Protein AF-C6XBN6-F1 (afdb_monomer_lite)

Secondary structure (DSSP, 8-state):
--------------------------HHHHHHHHHHHTGGGBSTT--PPPSS-EE-HHHHHHHHTTS-EEEEEEEEEEEETTEEEEEEEEEETTSS-EEEEEEESGGG-EEEEEEEE-TTTTT--

Radius of gyration: 23.65 Å; chains: 1; bounding box: 30×42×92 Å

Organism: Methylovorus glucosotrophus (strain SIP3-4) (NCBI:txid582744)

Foldseek 3Di:
DDDDDDDDDDPDDPPPPPPVCPPLDQLVVLVVQQCVVCVVQFDQPHQDDDPFAWDDPVVVVVCVVPFDWDWSDWDFQTHGNNWGWIWIKIATPVRAFIKIWTFGGDVRPDIIIGDRDGCVSSRHD

Structure (mmCIF, N/CA/C/O backbone):
data_AF-C6XBN6-F1
#
_entry.id   AF-C6XBN6-F1
#
loop_
_atom_site.group_PDB
_atom_site.id
_atom_site.type_symbol
_atom_site.label_atom_id
_atom_site.label_alt_id
_atom_site.label_comp_id
_atom_site.label_asym_id
_atom_site.label_entity_id
_atom_site.label_seq_id
_atom_site.pdbx_PDB_ins_code
_atom_site.Cartn_x
_atom_site.Cartn_y
_atom_site.Cartn_z
_atom_site.occupancy
_atom_site.B_iso_or_equiv
_atom_site.auth_seq_id
_atom_site.auth_comp_id
_atom_site.auth_asym_id
_atom_site.auth_atom_id
_atom_site.pdbx_PDB_model_num
ATOM 1 N N . MET A 1 1 ? -12.143 30.552 75.523 1.00 38.44 1 MET A N 1
ATOM 2 C CA . MET A 1 1 ? -13.325 30.265 74.683 1.00 38.44 1 MET A CA 1
ATOM 3 C C . MET A 1 1 ? -12.847 30.149 73.239 1.00 38.44 1 MET A C 1
ATOM 5 O O . MET A 1 1 ? -12.344 31.127 72.720 1.00 38.44 1 MET A O 1
ATOM 9 N N . ARG A 1 2 ? -12.904 28.915 72.704 1.00 41.41 2 ARG A N 1
ATOM 10 C CA . ARG A 1 2 ? -12.882 28.441 71.295 1.00 41.41 2 ARG A CA 1
ATOM 11 C C . ARG A 1 2 ? -11.898 29.105 70.308 1.00 41.41 2 ARG A C 1
ATOM 13 O O . ARG A 1 2 ? -12.094 30.237 69.902 1.00 41.41 2 ARG A O 1
ATOM 20 N N . LEU A 1 3 ? -10.789 28.438 69.959 1.00 43.66 3 LEU A N 1
ATOM 21 C CA . LEU A 1 3 ? -10.638 27.541 68.788 1.00 43.66 3 LEU A CA 1
ATOM 22 C C . LEU A 1 3 ? -11.243 28.099 67.484 1.00 43.66 3 LEU A C 1
ATOM 24 O O . LEU A 1 3 ? -12.467 28.160 67.378 1.00 43.66 3 LEU A O 1
ATOM 28 N N . LYS A 1 4 ? -10.404 28.303 66.454 1.00 42.88 4 LYS A N 1
ATOM 29 C CA . LYS A 1 4 ? -10.323 27.407 65.276 1.00 42.88 4 LYS A CA 1
ATOM 30 C C . LYS A 1 4 ? -9.278 27.889 64.253 1.00 42.88 4 LYS A C 1
ATOM 32 O O . LYS A 1 4 ? -9.429 28.931 63.631 1.00 42.88 4 LYS A O 1
ATOM 37 N N . SER A 1 5 ? -8.246 27.064 64.089 1.00 56.69 5 SER A N 1
ATOM 38 C CA . SER A 1 5 ? -7.423 26.918 62.883 1.00 56.69 5 SER A CA 1
ATOM 39 C C . SER A 1 5 ? -8.271 26.315 61.765 1.00 56.69 5 SER A C 1
ATOM 41 O O . SER A 1 5 ? -8.964 25.352 62.083 1.00 56.69 5 SER A O 1
ATOM 43 N N . ILE A 1 6 ? -8.195 26.812 60.520 1.00 56.22 6 ILE A N 1
ATOM 44 C CA . ILE A 1 6 ? -8.418 26.014 59.295 1.00 56.22 6 ILE A CA 1
ATOM 45 C C . ILE A 1 6 ? -7.597 26.608 58.137 1.00 56.22 6 ILE A C 1
ATOM 47 O O . ILE A 1 6 ? -7.911 27.668 57.600 1.00 56.22 6 ILE A O 1
ATOM 51 N N . SER A 1 7 ? -6.556 25.876 57.749 1.00 53.31 7 SER A N 1
ATOM 52 C CA . SER A 1 7 ? -5.843 25.976 56.478 1.00 53.31 7 SER A CA 1
ATOM 53 C C . SER A 1 7 ? -6.776 25.607 55.319 1.00 53.31 7 SER A C 1
ATOM 55 O O . SER A 1 7 ? -7.406 24.554 55.368 1.00 53.31 7 SER A O 1
ATOM 57 N N . ALA A 1 8 ? -6.827 26.408 54.255 1.00 48.53 8 ALA A N 1
ATOM 58 C CA . ALA A 1 8 ? -7.521 26.046 53.019 1.00 48.53 8 ALA A CA 1
ATOM 59 C C . ALA A 1 8 ? -6.516 25.988 51.864 1.00 48.53 8 ALA A C 1
ATOM 61 O O . ALA A 1 8 ? -6.324 26.943 51.117 1.00 48.53 8 ALA A O 1
ATOM 62 N N . TRP A 1 9 ? -5.851 24.840 51.755 1.00 46.09 9 TRP A N 1
ATOM 63 C CA . TRP A 1 9 ? -5.243 24.395 50.509 1.00 46.09 9 TRP A CA 1
ATOM 64 C C . TRP A 1 9 ? -6.381 23.961 49.585 1.00 46.09 9 TRP A C 1
ATOM 66 O O . TRP A 1 9 ? -7.011 22.936 49.835 1.00 46.09 9 TRP A O 1
ATOM 76 N N . VAL A 1 10 ? -6.669 24.731 48.538 1.00 57.38 10 VAL A N 1
ATOM 77 C CA . VAL A 1 10 ? -7.530 24.256 47.451 1.00 57.38 10 VAL A CA 1
ATOM 78 C C . VAL A 1 10 ? -6.616 23.726 46.357 1.00 57.38 10 VAL A C 1
ATOM 80 O O . VAL A 1 10 ? -5.996 24.484 45.615 1.00 57.38 10 VAL A O 1
ATOM 83 N N . LEU A 1 11 ? -6.507 22.396 46.315 1.00 51.25 11 LEU A N 1
ATOM 84 C CA . LEU A 1 11 ? -5.974 21.654 45.183 1.00 51.25 11 LEU A CA 1
ATOM 85 C C . LEU A 1 11 ? -6.872 21.923 43.970 1.00 51.25 11 LEU A C 1
ATOM 87 O O . LEU A 1 11 ? -8.001 21.435 43.916 1.00 51.25 11 LEU A O 1
ATOM 91 N N . SER A 1 12 ? -6.377 22.676 42.990 1.00 50.28 12 SER A N 1
ATOM 92 C CA . SER A 1 12 ? -7.016 22.715 41.676 1.00 50.28 12 SER A CA 1
ATOM 93 C C . SER A 1 12 ? -6.719 21.415 40.944 1.00 50.28 12 SER A C 1
ATOM 95 O O . SER A 1 12 ? -5.569 21.066 40.678 1.00 50.28 12 SER A O 1
ATOM 97 N N . ALA A 1 13 ? -7.807 20.697 40.684 1.00 51.69 13 ALA A N 1
ATOM 98 C CA . ALA A 1 13 ? -7.875 19.403 40.046 1.00 51.69 13 ALA A CA 1
ATOM 99 C C . ALA A 1 13 ? -7.099 19.363 38.725 1.00 51.69 13 ALA A C 1
ATOM 101 O O . ALA A 1 13 ? -7.324 20.155 37.810 1.00 51.69 13 ALA A O 1
ATOM 102 N N . SER A 1 14 ? -6.211 18.381 38.627 1.00 46.72 14 SER A N 1
ATOM 103 C CA . SER A 1 14 ? -5.577 17.960 37.389 1.00 46.72 14 SER A CA 1
ATOM 104 C C . SER A 1 14 ? -6.649 17.402 36.451 1.00 46.72 14 SER A C 1
ATOM 106 O O . SER A 1 14 ? -7.085 16.262 36.607 1.00 46.72 14 SER A O 1
ATOM 108 N N . LEU A 1 15 ? -7.070 18.188 35.456 1.00 49.31 15 LEU A N 1
ATOM 109 C CA . LEU A 1 15 ? -7.724 17.642 34.269 1.00 49.31 15 LEU A CA 1
ATOM 110 C C . LEU A 1 15 ? -6.636 16.940 33.444 1.00 49.31 15 LEU A C 1
ATOM 112 O O . LEU A 1 15 ? -6.059 17.499 32.514 1.00 49.31 15 LEU A O 1
ATOM 116 N N . ALA A 1 16 ? -6.306 15.714 33.841 1.00 46.66 16 ALA A N 1
ATOM 117 C CA . ALA A 1 16 ? -5.567 14.791 33.001 1.00 46.66 16 ALA A CA 1
ATOM 118 C C . ALA A 1 16 ? -6.487 14.412 31.835 1.00 46.66 16 ALA A C 1
ATOM 120 O O . ALA A 1 16 ? -7.235 13.434 31.902 1.00 46.66 16 ALA A O 1
ATOM 121 N N . MET A 1 17 ? -6.456 15.223 30.773 1.00 49.53 17 MET A N 1
ATOM 122 C CA . MET A 1 17 ? -6.810 14.761 29.439 1.00 49.53 17 MET A CA 1
ATOM 123 C C . MET A 1 17 ? -5.979 13.504 29.196 1.00 49.53 17 MET A C 1
ATOM 125 O O . MET A 1 17 ? -4.773 13.576 28.967 1.00 49.53 17 MET A O 1
ATOM 129 N N . HIS A 1 18 ? -6.626 12.346 29.309 1.00 38.44 18 HIS A N 1
ATOM 130 C CA . HIS A 1 18 ? -6.125 11.101 28.760 1.00 38.44 18 HIS A CA 1
ATOM 131 C C . HIS A 1 18 ? -6.081 11.287 27.244 1.00 38.44 18 HIS A C 1
ATOM 133 O O . HIS A 1 18 ? -6.999 10.908 26.523 1.00 38.44 18 HIS A O 1
ATOM 139 N N . ALA A 1 19 ? -5.006 11.904 26.759 1.00 44.97 19 ALA A N 1
ATOM 140 C CA . ALA A 1 19 ? -4.500 11.599 25.443 1.00 44.97 19 ALA A CA 1
ATOM 141 C C . ALA A 1 19 ? -4.166 10.106 25.495 1.00 44.97 19 ALA A C 1
ATOM 143 O O . ALA A 1 19 ? -3.107 9.711 25.984 1.00 44.97 19 ALA A O 1
ATOM 144 N N . MET A 1 20 ? -5.120 9.265 25.083 1.00 40.66 20 MET A N 1
ATOM 145 C CA . MET A 1 20 ? -4.799 7.924 24.625 1.00 40.66 20 MET A CA 1
ATOM 146 C C . MET A 1 20 ? -3.780 8.128 23.514 1.00 40.66 20 MET A C 1
ATOM 148 O O . MET A 1 20 ? -4.116 8.499 22.393 1.00 40.66 20 MET A O 1
ATOM 152 N N . SER A 1 21 ? -2.513 7.989 23.885 1.00 39.03 21 SER A N 1
ATOM 153 C CA . SER A 1 21 ? -1.399 7.932 22.967 1.00 39.03 21 SER A CA 1
ATOM 154 C C . SER A 1 21 ? -1.614 6.663 22.155 1.00 39.03 21 SER A C 1
ATOM 156 O O . SER A 1 21 ? -1.194 5.578 22.550 1.00 39.03 21 SER A O 1
ATOM 158 N N . ALA A 1 22 ? -2.368 6.778 21.060 1.00 45.06 22 ALA A N 1
ATOM 159 C CA . ALA A 1 22 ? -2.279 5.834 19.967 1.00 45.06 22 ALA A CA 1
ATOM 160 C C . ALA A 1 22 ? -0.808 5.873 19.572 1.00 45.06 22 ALA A C 1
ATOM 162 O O . ALA A 1 22 ? -0.372 6.871 18.996 1.00 45.06 22 ALA A O 1
ATOM 163 N N . ALA A 1 23 ? -0.046 4.864 20.007 1.00 49.28 23 ALA A N 1
ATOM 164 C CA . ALA A 1 23 ? 1.389 4.788 19.798 1.00 49.28 23 ALA A CA 1
ATOM 165 C C . ALA A 1 23 ? 1.673 5.226 18.362 1.00 49.28 23 ALA A C 1
ATOM 167 O O . ALA A 1 23 ? 1.113 4.660 17.417 1.00 49.28 23 ALA A O 1
ATOM 168 N N . ALA A 1 24 ? 2.425 6.318 18.217 1.00 58.03 24 ALA A N 1
ATOM 169 C CA . ALA A 1 24 ? 2.791 6.826 16.913 1.00 58.03 24 ALA A CA 1
ATOM 170 C C . ALA A 1 24 ? 3.611 5.721 16.253 1.00 58.03 24 ALA A C 1
ATOM 172 O O . ALA A 1 24 ? 4.751 5.468 16.638 1.00 58.03 24 ALA A O 1
ATOM 173 N N . VAL A 1 25 ? 2.973 4.985 15.347 1.00 68.75 25 VAL A N 1
ATOM 174 C CA . VAL A 1 25 ? 3.628 3.941 14.577 1.00 68.75 25 VAL A CA 1
ATOM 175 C C . VAL A 1 25 ? 4.736 4.640 13.795 1.00 68.75 25 VAL A C 1
ATOM 177 O O . VAL A 1 25 ? 4.452 5.553 13.020 1.00 68.75 25 VAL A O 1
ATOM 180 N N . ASP A 1 26 ? 5.988 4.263 14.049 1.00 83.38 26 ASP A N 1
ATOM 181 C CA . ASP A 1 26 ? 7.137 4.861 13.375 1.00 83.38 26 ASP A CA 1
ATOM 182 C C . ASP A 1 26 ? 7.076 4.524 11.882 1.00 83.38 26 ASP A C 1
ATOM 184 O O . ASP A 1 26 ? 7.348 3.397 11.464 1.00 83.38 26 ASP A O 1
ATOM 188 N N . ALA A 1 27 ? 6.693 5.516 11.077 1.00 84.06 27 ALA A N 1
ATOM 189 C CA . ALA A 1 27 ? 6.515 5.385 9.639 1.00 84.06 27 ALA A CA 1
ATOM 190 C C . ALA A 1 27 ? 7.766 4.828 8.942 1.00 84.06 27 ALA A C 1
ATOM 192 O O . ALA A 1 27 ? 7.640 4.024 8.018 1.00 84.06 27 ALA A O 1
ATOM 193 N N . ALA A 1 28 ? 8.964 5.205 9.405 1.00 85.88 28 ALA A N 1
ATOM 194 C CA . ALA A 1 28 ? 10.220 4.734 8.829 1.00 85.88 28 ALA A CA 1
ATOM 195 C C . ALA A 1 28 ? 10.465 3.252 9.145 1.00 85.88 28 ALA A C 1
ATOM 197 O O . ALA A 1 28 ? 10.904 2.494 8.273 1.00 85.88 28 ALA A O 1
ATOM 198 N N . ALA A 1 29 ? 10.133 2.816 10.363 1.00 88.56 29 ALA A N 1
ATOM 199 C CA . ALA A 1 29 ? 10.211 1.410 10.747 1.00 88.56 29 ALA A CA 1
ATOM 200 C C . ALA A 1 29 ? 9.232 0.553 9.930 1.00 88.56 29 ALA A C 1
ATOM 202 O O . ALA A 1 29 ? 9.624 -0.491 9.409 1.00 88.56 29 ALA A O 1
ATOM 203 N N . VAL A 1 30 ? 7.991 1.021 9.743 1.00 88.94 30 VAL A N 1
ATOM 204 C CA . VAL A 1 30 ? 6.992 0.326 8.911 1.00 88.94 30 VAL A CA 1
ATOM 205 C C . VAL A 1 30 ? 7.441 0.227 7.464 1.00 88.94 30 VAL A C 1
ATOM 207 O O . VAL A 1 30 ? 7.401 -0.854 6.882 1.00 88.94 30 VAL A O 1
ATOM 210 N N . GLN A 1 31 ? 7.894 1.338 6.884 1.00 90.38 31 GLN A N 1
ATOM 211 C CA . GLN A 1 31 ? 8.383 1.359 5.512 1.00 90.38 31 GLN A CA 1
ATOM 212 C C . GLN A 1 31 ? 9.552 0.385 5.329 1.00 90.38 31 GLN A C 1
ATOM 214 O O . GLN A 1 31 ? 9.584 -0.370 4.358 1.00 90.38 31 GLN A O 1
ATOM 219 N N . THR A 1 32 ? 10.501 0.375 6.268 1.00 91.81 32 THR A N 1
ATOM 220 C CA . THR A 1 32 ? 11.661 -0.524 6.231 1.00 91.81 32 THR A CA 1
ATOM 221 C C . THR A 1 32 ? 11.229 -1.987 6.306 1.00 91.81 32 THR A C 1
ATOM 223 O O . T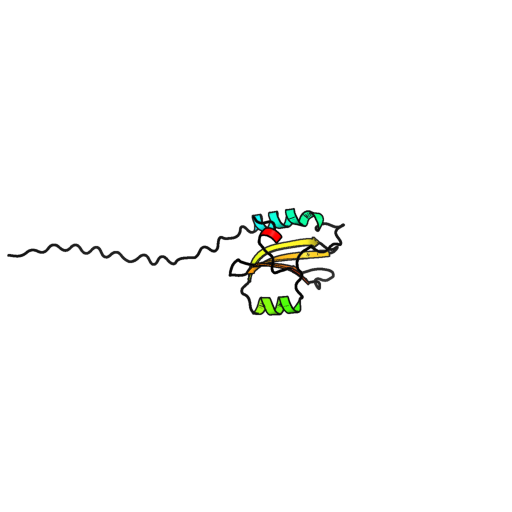HR A 1 32 ? 11.647 -2.786 5.469 1.00 91.81 32 THR A O 1
ATOM 226 N N . ALA A 1 33 ? 10.351 -2.329 7.251 1.00 92.56 33 ALA A N 1
ATOM 227 C CA . ALA A 1 33 ? 9.835 -3.684 7.426 1.00 92.56 33 ALA A CA 1
ATOM 228 C C . ALA A 1 33 ? 9.070 -4.179 6.186 1.00 92.56 33 ALA A C 1
ATOM 230 O O . ALA A 1 33 ? 9.325 -5.281 5.690 1.00 92.56 33 ALA A O 1
ATOM 231 N N . PHE A 1 34 ? 8.198 -3.335 5.631 1.00 93.62 34 PHE A N 1
ATOM 232 C CA . PHE A 1 34 ? 7.439 -3.636 4.422 1.00 93.62 34 PHE A CA 1
ATOM 233 C C . PHE A 1 34 ? 8.362 -3.836 3.212 1.00 93.62 34 PHE A C 1
ATOM 235 O O . PHE A 1 34 ? 8.252 -4.831 2.491 1.00 93.62 34 PHE A O 1
ATOM 242 N N . ASN A 1 35 ? 9.322 -2.926 3.016 1.00 92.50 35 ASN A N 1
ATOM 243 C CA . ASN A 1 35 ? 10.279 -3.003 1.916 1.00 92.50 35 ASN A CA 1
ATOM 244 C C . ASN A 1 35 ? 11.171 -4.236 2.004 1.00 92.50 35 ASN A C 1
ATOM 246 O O . ASN A 1 35 ? 11.430 -4.862 0.980 1.00 92.50 35 ASN A O 1
ATOM 250 N N . GLN A 1 36 ? 11.606 -4.606 3.207 1.00 93.69 36 GLN A N 1
ATOM 251 C CA . GLN A 1 36 ? 12.390 -5.814 3.425 1.00 93.69 36 GLN A CA 1
ATOM 252 C C . GLN A 1 36 ? 11.569 -7.075 3.131 1.00 93.69 36 GLN A C 1
ATOM 254 O O . GLN A 1 36 ? 12.056 -7.982 2.459 1.00 93.69 36 GLN A O 1
ATOM 259 N N . ARG A 1 37 ? 10.313 -7.133 3.590 1.00 93.94 37 ARG A N 1
ATOM 260 C CA . ARG A 1 37 ? 9.438 -8.299 3.394 1.00 93.94 37 ARG A CA 1
ATOM 261 C C . ARG A 1 37 ? 9.096 -8.543 1.927 1.00 93.94 37 ARG A C 1
ATOM 263 O O . ARG A 1 37 ? 9.052 -9.693 1.497 1.00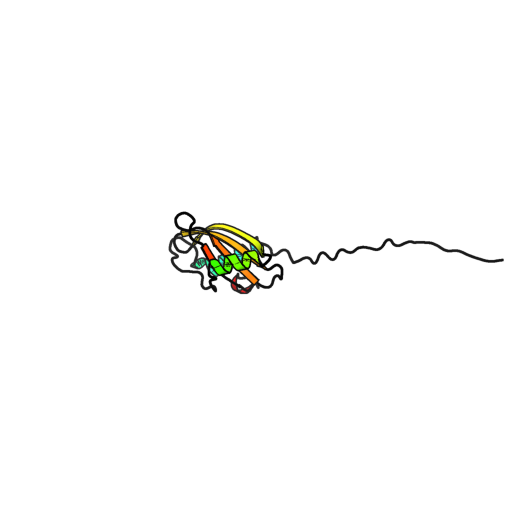 93.94 37 ARG A O 1
ATOM 270 N N . TYR A 1 38 ? 8.875 -7.476 1.163 1.00 93.69 38 TYR A N 1
ATOM 271 C CA . TYR A 1 38 ? 8.439 -7.554 -0.233 1.00 93.69 38 TYR A CA 1
ATOM 272 C C . TYR A 1 38 ? 9.520 -7.180 -1.247 1.00 93.69 38 TYR A C 1
ATOM 274 O O . TYR A 1 38 ? 9.212 -6.960 -2.415 1.00 93.69 38 TYR A O 1
ATOM 282 N N . GLN A 1 39 ? 10.791 -7.154 -0.836 1.00 92.88 39 GLN A N 1
ATOM 283 C CA . GLN A 1 39 ? 11.908 -6.713 -1.674 1.00 92.88 39 GLN A CA 1
ATOM 284 C C . GLN A 1 39 ? 11.954 -7.403 -3.045 1.00 92.88 39 GLN A C 1
ATOM 286 O O . GLN A 1 39 ? 12.254 -6.758 -4.044 1.00 92.88 39 GLN A O 1
ATOM 291 N N . THR A 1 40 ? 11.619 -8.694 -3.113 1.00 93.06 40 THR A N 1
ATOM 292 C CA . THR A 1 40 ? 11.628 -9.492 -4.353 1.00 93.06 40 THR A CA 1
ATOM 293 C C . THR A 1 40 ? 10.533 -9.102 -5.354 1.00 93.06 40 THR A C 1
ATOM 295 O O . THR A 1 40 ? 10.612 -9.462 -6.528 1.00 93.06 40 THR A O 1
ATOM 298 N N . PHE A 1 41 ? 9.514 -8.364 -4.911 1.00 92.75 41 PHE A N 1
ATOM 299 C CA . PHE A 1 41 ? 8.429 -7.845 -5.746 1.00 92.75 41 PHE A CA 1
ATOM 300 C C . PHE A 1 41 ? 8.720 -6.430 -6.264 1.00 92.75 41 PHE A C 1
ATOM 302 O O . PHE A 1 41 ? 7.952 -5.890 -7.058 1.00 92.75 41 PHE A O 1
ATOM 309 N N . PHE A 1 42 ? 9.825 -5.819 -5.835 1.00 91.12 42 PHE A N 1
ATOM 310 C CA . PHE A 1 42 ? 10.229 -4.486 -6.265 1.00 91.12 42 PHE A CA 1
ATOM 311 C C . PHE A 1 42 ? 11.417 -4.562 -7.220 1.00 91.12 42 PHE A C 1
ATOM 313 O O . PHE A 1 42 ? 12.355 -5.326 -7.007 1.00 91.12 42 PHE A O 1
ATOM 320 N N . GLY A 1 43 ? 11.392 -3.734 -8.264 1.00 85.94 43 GLY A N 1
ATOM 321 C CA . GLY A 1 43 ? 12.459 -3.661 -9.267 1.00 85.94 43 GLY A CA 1
ATOM 322 C C . GLY A 1 43 ? 11.997 -3.950 -10.694 1.00 85.94 43 GLY A C 1
ATOM 323 O O . GLY A 1 43 ? 10.910 -4.481 -10.913 1.00 85.94 43 GLY A O 1
ATOM 324 N N . ALA A 1 44 ? 12.844 -3.563 -11.654 1.00 80.69 44 ALA A N 1
ATOM 325 C CA . ALA A 1 44 ? 12.558 -3.557 -13.094 1.00 80.69 44 ALA A CA 1
ATOM 326 C C . ALA A 1 44 ? 12.059 -4.905 -13.636 1.00 80.69 44 ALA A C 1
ATOM 328 O O . ALA A 1 44 ? 11.185 -4.945 -14.496 1.00 80.69 44 ALA A O 1
ATOM 329 N N . ASP A 1 45 ? 12.590 -5.997 -13.091 1.00 82.44 45 ASP A N 1
ATOM 330 C CA . ASP A 1 45 ? 12.309 -7.355 -13.557 1.00 82.44 45 ASP A CA 1
ATOM 331 C C . ASP A 1 45 ? 11.061 -7.974 -12.905 1.00 82.44 45 ASP A C 1
ATOM 333 O O . ASP A 1 45 ? 10.662 -9.089 -13.250 1.00 82.44 45 ASP A O 1
ATOM 337 N N . SER A 1 46 ? 10.436 -7.278 -11.947 1.00 84.12 46 SER A N 1
ATOM 338 C CA . SER A 1 46 ? 9.278 -7.803 -11.230 1.00 84.12 46 SER A CA 1
ATOM 339 C C . SER A 1 46 ? 7.970 -7.528 -11.971 1.00 84.12 46 SER A C 1
ATOM 341 O O . SER A 1 46 ? 7.528 -6.385 -12.105 1.00 84.12 46 SER A O 1
ATOM 343 N N . ASN A 1 47 ? 7.320 -8.613 -12.394 1.00 86.00 47 ASN A N 1
ATOM 344 C CA . ASN A 1 47 ? 6.011 -8.616 -13.058 1.00 86.00 47 ASN A CA 1
ATOM 345 C C . ASN A 1 47 ? 4.926 -9.288 -12.193 1.00 86.00 47 ASN A C 1
ATOM 347 O O . ASN A 1 47 ? 3.867 -9.660 -12.693 1.00 86.00 47 ASN A O 1
ATOM 351 N N . SER A 1 48 ? 5.221 -9.517 -10.911 1.00 90.44 48 SER A N 1
ATOM 352 C CA . SER A 1 48 ? 4.351 -10.246 -9.989 1.00 90.44 48 SER A CA 1
ATOM 353 C C . SER A 1 48 ? 3.627 -9.288 -9.058 1.00 90.44 48 SER A C 1
ATOM 355 O O . SER A 1 48 ? 4.216 -8.332 -8.554 1.00 90.44 48 SER A O 1
ATOM 357 N N . LEU A 1 49 ? 2.361 -9.590 -8.774 1.00 92.88 49 LEU A N 1
ATOM 358 C CA . LEU A 1 49 ? 1.625 -8.892 -7.729 1.00 92.88 49 LEU A CA 1
ATOM 359 C C . LEU A 1 49 ? 2.094 -9.336 -6.341 1.00 92.88 49 LEU A C 1
ATOM 361 O O . LEU A 1 49 ? 2.529 -10.476 -6.152 1.00 92.88 49 LEU A O 1
ATOM 365 N N . LEU A 1 50 ? 1.970 -8.435 -5.367 1.00 93.69 50 LEU A N 1
ATOM 366 C CA . LEU A 1 50 ? 2.170 -8.747 -3.961 1.00 93.69 50 LEU A CA 1
ATOM 367 C C . LEU A 1 50 ? 1.222 -9.886 -3.557 1.00 93.69 50 LEU A C 1
ATOM 369 O O . LEU A 1 50 ? 0.042 -9.853 -3.917 1.00 93.69 50 LEU A O 1
ATOM 373 N N . PRO A 1 51 ? 1.699 -10.871 -2.779 1.00 94.12 51 PRO A N 1
ATOM 374 C CA . PRO A 1 51 ? 0.892 -11.986 -2.299 1.00 94.12 51 PRO A CA 1
ATOM 375 C C . PRO A 1 51 ? 0.045 -11.536 -1.099 1.00 94.12 51 PRO A C 1
ATOM 377 O O . PRO A 1 51 ? 0.187 -12.040 0.011 1.00 94.12 51 PRO A O 1
ATOM 380 N N . LEU A 1 52 ? -0.789 -10.524 -1.321 1.00 95.31 52 LEU A N 1
ATOM 381 C CA . LEU A 1 52 ? -1.637 -9.870 -0.335 1.00 95.31 52 LEU A CA 1
ATOM 382 C C . LEU A 1 52 ? -3.101 -9.920 -0.796 1.00 95.31 52 LEU A C 1
ATOM 384 O O . LEU A 1 52 ? -3.357 -9.934 -2.003 1.00 95.31 52 LEU A O 1
ATOM 388 N N . PRO A 1 53 ? -4.074 -9.925 0.133 1.00 94.88 53 PRO A N 1
ATOM 389 C CA . PRO A 1 53 ? -5.486 -9.872 -0.225 1.00 94.88 53 PRO A CA 1
ATOM 390 C C . PRO A 1 53 ? -5.781 -8.566 -0.966 1.00 94.88 53 PRO A C 1
ATOM 392 O O . PRO A 1 53 ? -5.569 -7.484 -0.425 1.00 94.88 53 PRO A O 1
ATOM 395 N N . ALA A 1 54 ? -6.242 -8.669 -2.211 1.00 95.56 54 ALA A N 1
ATOM 396 C CA . ALA A 1 54 ? -6.607 -7.515 -3.023 1.00 95.56 54 ALA A CA 1
ATOM 397 C C . ALA A 1 54 ? -8.046 -7.068 -2.728 1.00 95.56 54 ALA A C 1
ATOM 399 O O . ALA A 1 54 ? -8.938 -7.897 -2.538 1.00 95.56 54 ALA A O 1
ATOM 400 N N . ILE A 1 55 ? -8.272 -5.756 -2.737 1.00 95.25 55 ILE A N 1
ATOM 401 C CA . ILE A 1 55 ? -9.593 -5.134 -2.616 1.00 95.25 55 ILE A CA 1
ATOM 402 C C . ILE A 1 55 ? -9.990 -4.583 -3.984 1.00 95.25 55 ILE A C 1
ATOM 404 O O . ILE A 1 55 ? -9.180 -3.955 -4.668 1.00 95.25 55 ILE A O 1
ATOM 408 N N . ASP A 1 56 ? -11.250 -4.773 -4.373 1.00 93.44 56 ASP A N 1
ATOM 409 C CA . ASP A 1 56 ? -11.788 -4.109 -5.556 1.00 93.44 56 ASP A CA 1
ATOM 410 C C . ASP A 1 56 ? -11.805 -2.580 -5.383 1.00 93.44 56 ASP A C 1
ATOM 412 O O . ASP A 1 56 ? -12.122 -2.039 -4.321 1.00 93.44 56 ASP A O 1
ATOM 416 N N . LYS A 1 57 ? -11.521 -1.852 -6.464 1.00 90.00 57 LYS A N 1
ATOM 417 C CA . LYS A 1 57 ? -11.459 -0.386 -6.462 1.00 90.00 57 LYS A CA 1
ATOM 418 C C . LYS A 1 57 ? -12.762 0.273 -5.990 1.00 90.00 57 LYS A C 1
ATOM 420 O O . LYS A 1 57 ? -12.720 1.314 -5.331 1.00 90.00 57 LYS A O 1
ATOM 425 N N . GLN A 1 58 ? -13.926 -0.281 -6.328 1.00 91.62 58 GLN A N 1
ATOM 426 C CA . GLN A 1 58 ? -15.210 0.271 -5.891 1.00 91.62 58 GLN A CA 1
ATOM 427 C C . GLN A 1 58 ? -15.453 0.035 -4.401 1.00 91.62 58 GLN A C 1
ATOM 429 O O . GLN A 1 58 ? -16.031 0.899 -3.737 1.00 91.62 58 GLN A O 1
ATOM 434 N N . ASP A 1 59 ? -15.026 -1.113 -3.882 1.00 93.25 59 ASP A N 1
ATOM 435 C CA . ASP A 1 59 ? -15.134 -1.431 -2.460 1.00 93.25 59 ASP A CA 1
ATOM 436 C C . ASP A 1 59 ? -14.169 -0.573 -1.639 1.00 93.25 59 ASP A C 1
ATOM 438 O O . ASP A 1 59 ? -14.565 -0.019 -0.613 1.00 93.25 59 ASP A O 1
ATOM 442 N N . TRP A 1 60 ? -12.952 -0.346 -2.144 1.00 93.31 60 TRP A N 1
ATOM 443 C CA . TRP A 1 60 ? -11.997 0.589 -1.551 1.00 93.31 60 TRP A CA 1
ATOM 444 C C . TRP A 1 60 ? -12.571 2.003 -1.430 1.00 93.31 60 TRP A C 1
ATOM 446 O O . TRP A 1 60 ? -12.541 2.591 -0.349 1.00 93.31 60 TRP A O 1
ATOM 456 N N . LYS A 1 61 ? -13.164 2.540 -2.507 1.00 91.94 61 LYS A N 1
ATOM 457 C CA . LYS A 1 61 ? -13.823 3.859 -2.482 1.00 91.94 61 LYS A CA 1
ATOM 458 C C . LYS A 1 61 ? -14.927 3.925 -1.429 1.00 91.94 61 LYS A C 1
ATOM 460 O O . LYS A 1 61 ? -14.901 4.807 -0.576 1.00 91.94 61 LYS A O 1
ATOM 465 N N . ARG A 1 62 ? -15.840 2.948 -1.437 1.00 92.75 62 ARG A N 1
ATOM 466 C CA . ARG A 1 62 ? -16.938 2.861 -0.461 1.00 92.75 62 ARG A CA 1
ATOM 467 C C . ARG A 1 62 ? -16.432 2.739 0.976 1.00 92.75 62 ARG A C 1
ATOM 469 O O . ARG A 1 62 ? -17.088 3.219 1.896 1.00 92.75 62 ARG A O 1
ATOM 476 N N . MET A 1 63 ? -15.295 2.084 1.187 1.00 90.44 63 MET A N 1
ATOM 477 C CA . MET A 1 63 ? -14.699 1.942 2.509 1.00 90.44 63 MET A CA 1
ATOM 478 C C . MET A 1 63 ? -14.047 3.241 2.986 1.00 90.44 63 MET A C 1
ATOM 480 O O . MET A 1 63 ? -14.283 3.627 4.126 1.00 90.44 63 MET A O 1
ATOM 484 N N . ARG A 1 64 ? -13.298 3.946 2.126 1.00 90.12 64 ARG A N 1
ATOM 485 C CA . ARG A 1 64 ? -12.690 5.249 2.460 1.00 90.12 64 ARG A CA 1
ATOM 486 C C . ARG A 1 64 ? -13.714 6.333 2.797 1.00 90.12 64 ARG A C 1
ATOM 488 O O . ARG A 1 64 ? -13.402 7.249 3.543 1.00 90.12 64 ARG A O 1
ATOM 495 N N . GLU A 1 65 ? -14.929 6.231 2.268 1.00 91.00 65 GLU A N 1
ATOM 496 C CA . GLU A 1 65 ? -16.034 7.135 2.615 1.00 91.00 65 GLU A CA 1
ATOM 497 C C . GLU A 1 65 ? -16.627 6.855 4.004 1.00 91.00 65 GLU A C 1
ATOM 499 O O . GLU A 1 65 ? -17.237 7.735 4.606 1.00 91.00 65 GLU A O 1
ATOM 504 N N . LYS A 1 66 ? -16.485 5.622 4.504 1.00 88.00 66 LYS A N 1
ATOM 505 C CA . LYS A 1 66 ? -17.134 5.152 5.738 1.00 88.00 66 LYS A CA 1
ATOM 506 C C . LYS A 1 66 ? -16.183 5.022 6.918 1.00 88.00 66 LYS A C 1
ATOM 508 O O . LYS A 1 66 ? -16.631 5.100 8.058 1.00 88.00 66 LYS A O 1
ATOM 513 N N . LYS A 1 67 ? -14.907 4.753 6.652 1.00 87.38 67 LYS A N 1
ATOM 514 C CA . LYS A 1 67 ? -13.880 4.527 7.664 1.00 87.38 67 LYS A CA 1
ATOM 515 C C . LYS A 1 67 ? -12.953 5.723 7.764 1.00 87.38 67 LYS A C 1
ATOM 517 O O . LYS A 1 67 ? -12.508 6.252 6.747 1.00 87.38 67 LYS A O 1
ATOM 522 N N . ALA A 1 68 ? -12.607 6.085 8.992 1.00 88.12 68 ALA A N 1
ATOM 523 C CA . ALA A 1 68 ? -11.512 6.999 9.243 1.00 88.12 68 ALA A CA 1
ATOM 524 C C . ALA A 1 68 ? -10.192 6.235 9.088 1.00 88.12 68 ALA A C 1
ATOM 526 O O . ALA A 1 68 ? -9.939 5.242 9.767 1.00 88.12 68 ALA A O 1
ATOM 527 N N . LEU A 1 69 ? -9.372 6.672 8.137 1.00 91.81 69 LEU A N 1
ATOM 528 C CA . LEU A 1 69 ? -8.098 6.044 7.820 1.00 91.81 69 LEU A CA 1
ATOM 529 C C . LEU A 1 69 ? -6.973 7.040 8.067 1.00 91.81 69 LEU A C 1
ATOM 531 O O . LEU A 1 69 ? -6.941 8.123 7.482 1.00 91.81 69 LEU A O 1
ATOM 535 N N . ARG A 1 70 ? -6.013 6.645 8.897 1.00 91.12 70 ARG A N 1
ATOM 536 C CA . ARG A 1 70 ? -4.795 7.411 9.135 1.00 91.12 70 ARG A CA 1
ATOM 537 C C . ARG A 1 70 ? -3.717 6.964 8.162 1.00 91.12 70 ARG A C 1
ATOM 539 O O . ARG A 1 70 ? -3.356 5.791 8.131 1.00 91.12 70 ARG A O 1
ATOM 546 N N . GLN A 1 71 ? -3.160 7.896 7.399 1.00 92.19 71 GLN A N 1
ATOM 547 C CA . GLN A 1 71 ? -1.978 7.618 6.588 1.00 92.19 71 GLN A CA 1
ATOM 548 C C . GLN A 1 71 ? -0.772 7.355 7.503 1.00 92.19 71 GLN A C 1
ATOM 550 O O . GLN A 1 71 ? -0.435 8.189 8.341 1.00 92.19 71 GLN A O 1
ATOM 555 N N . VAL A 1 72 ? -0.137 6.194 7.340 1.00 90.31 72 VAL A N 1
ATOM 556 C CA . VAL A 1 72 ? 1.046 5.768 8.102 1.00 90.31 72 VAL A CA 1
ATOM 557 C C . VAL A 1 72 ? 2.320 6.151 7.363 1.00 90.31 72 VAL A C 1
ATOM 559 O O . VAL A 1 72 ? 3.201 6.769 7.948 1.00 90.31 72 VAL A O 1
ATOM 562 N N . TYR A 1 73 ? 2.419 5.820 6.074 1.00 90.31 73 TYR A N 1
ATOM 563 C CA . TYR A 1 73 ? 3.537 6.251 5.235 1.00 90.31 73 TYR A CA 1
ATOM 564 C C . TYR A 1 73 ? 3.122 6.384 3.770 1.00 90.31 73 TYR A C 1
ATOM 566 O O . TYR A 1 73 ? 2.096 5.849 3.343 1.00 90.31 73 TYR A O 1
ATOM 574 N N . GLN A 1 74 ? 3.946 7.102 3.008 1.00 93.62 74 GLN A N 1
ATOM 575 C CA . GLN A 1 74 ? 3.832 7.208 1.561 1.00 93.62 74 GLN A CA 1
ATOM 576 C C . GLN A 1 74 ? 5.217 7.108 0.913 1.00 93.62 74 GLN A C 1
ATOM 578 O O . GLN A 1 74 ? 6.148 7.795 1.325 1.00 93.62 74 GLN A O 1
ATOM 583 N N . GLU A 1 75 ? 5.342 6.264 -0.107 1.00 92.06 75 GLU A N 1
ATOM 584 C CA . GLU A 1 75 ? 6.565 6.049 -0.878 1.00 92.06 75 GLU A CA 1
ATOM 585 C C . GLU A 1 75 ? 6.279 6.277 -2.374 1.00 92.06 75 GLU A C 1
ATOM 587 O O . GLU A 1 75 ? 5.730 5.397 -3.046 1.00 92.06 75 GLU A O 1
ATOM 592 N N . PRO A 1 76 ? 6.594 7.470 -2.911 1.00 92.44 76 PRO A N 1
ATOM 593 C CA . PRO A 1 76 ? 6.440 7.762 -4.329 1.00 92.44 76 PRO A CA 1
ATOM 594 C C . PRO A 1 76 ? 7.567 7.143 -5.161 1.00 92.44 76 PRO A C 1
ATOM 596 O O . PRO A 1 76 ? 8.690 6.971 -4.692 1.00 92.44 76 PRO A O 1
ATOM 599 N N . GLY A 1 77 ? 7.287 6.867 -6.436 1.00 89.88 77 GLY A N 1
ATOM 600 C CA . GLY A 1 77 ? 8.313 6.429 -7.385 1.00 89.88 77 GLY A CA 1
ATOM 601 C C . GLY A 1 77 ? 8.732 4.964 -7.234 1.00 89.88 77 GLY A C 1
ATOM 602 O O . GLY A 1 77 ? 9.774 4.571 -7.758 1.00 89.88 77 GLY A O 1
ATOM 603 N N . LYS A 1 78 ? 7.938 4.141 -6.540 1.00 90.44 78 LYS A N 1
ATOM 604 C CA . LYS A 1 78 ? 8.234 2.722 -6.357 1.00 90.44 78 LYS A CA 1
ATOM 605 C C . LYS A 1 78 ? 8.040 1.972 -7.668 1.00 90.44 78 LYS A C 1
ATOM 607 O O . LYS A 1 78 ? 6.942 1.979 -8.223 1.00 90.44 78 LYS A O 1
ATOM 612 N N . TYR A 1 79 ? 9.083 1.299 -8.145 1.00 91.62 79 TYR A N 1
ATOM 613 C CA . TYR A 1 79 ? 8.953 0.396 -9.283 1.00 91.62 79 TYR A CA 1
ATOM 614 C C . TYR A 1 79 ? 8.421 -0.967 -8.820 1.00 91.62 79 TYR A C 1
ATOM 616 O O . TYR A 1 79 ? 9.072 -1.664 -8.038 1.00 91.62 79 TYR A O 1
ATOM 624 N N . TYR A 1 80 ? 7.237 -1.328 -9.305 1.00 91.56 80 TYR A N 1
ATOM 625 C CA . TYR A 1 80 ? 6.468 -2.508 -8.918 1.00 91.56 80 TYR A CA 1
ATOM 626 C C . TYR A 1 80 ? 5.592 -2.950 -10.093 1.00 91.56 80 TYR A C 1
ATOM 628 O O . TYR A 1 80 ? 5.011 -2.100 -10.764 1.00 91.56 80 TYR A O 1
ATOM 636 N N . ASN A 1 81 ? 5.467 -4.258 -10.338 1.00 91.38 81 ASN A N 1
ATOM 637 C CA . ASN A 1 81 ? 4.591 -4.809 -11.379 1.00 91.38 81 ASN A CA 1
ATOM 638 C C . ASN A 1 81 ? 4.775 -4.114 -12.750 1.00 91.38 81 ASN A C 1
ATOM 640 O O . ASN A 1 81 ? 3.831 -3.579 -13.338 1.00 91.38 81 ASN A O 1
ATOM 644 N N . SER A 1 82 ? 6.035 -4.049 -13.196 1.00 88.94 82 SER A N 1
ATOM 645 C CA . SER A 1 82 ? 6.481 -3.414 -14.450 1.00 88.94 82 SER A CA 1
ATOM 646 C C . SER A 1 82 ? 6.160 -1.917 -14.611 1.00 88.94 82 SER A C 1
ATOM 648 O O . SER A 1 82 ? 6.258 -1.377 -15.718 1.00 88.94 82 SER A O 1
ATOM 650 N N . LYS A 1 83 ? 5.728 -1.224 -13.550 1.00 91.38 83 LYS A N 1
ATOM 651 C CA . LYS A 1 83 ? 5.288 0.177 -13.602 1.00 91.38 83 LYS A CA 1
ATOM 652 C C . LYS A 1 83 ? 5.760 0.952 -12.370 1.00 91.38 83 LYS A C 1
ATOM 654 O O . LYS A 1 83 ? 6.282 0.392 -11.411 1.00 91.38 83 LYS A O 1
ATOM 659 N N . VAL A 1 84 ? 5.587 2.272 -12.405 1.00 91.19 84 VAL A N 1
ATOM 660 C CA . VAL A 1 84 ? 5.902 3.157 -11.278 1.00 91.19 84 VAL A CA 1
ATOM 661 C C . VAL A 1 84 ? 4.618 3.510 -10.535 1.00 91.19 84 VAL A C 1
ATOM 663 O O . VAL A 1 84 ? 3.621 3.894 -11.152 1.00 91.19 84 VAL A O 1
ATOM 666 N N . TYR A 1 85 ? 4.662 3.388 -9.213 1.00 93.00 85 TYR A N 1
ATOM 667 C CA . TYR A 1 85 ? 3.547 3.631 -8.309 1.00 93.00 85 TYR A CA 1
ATOM 668 C C . TYR A 1 85 ? 3.943 4.569 -7.164 1.00 93.00 85 TYR A C 1
ATOM 670 O O . TYR A 1 85 ? 5.112 4.701 -6.796 1.00 93.00 85 TYR A O 1
ATOM 678 N N . VAL A 1 86 ? 2.935 5.200 -6.575 1.00 94.06 86 VAL A N 1
ATOM 679 C CA . VAL A 1 86 ? 2.974 5.814 -5.254 1.00 94.06 86 VAL A CA 1
ATOM 680 C C . VAL A 1 86 ? 2.278 4.859 -4.300 1.00 94.06 86 VAL A C 1
ATOM 682 O O . VAL A 1 86 ? 1.077 4.616 -4.422 1.00 94.06 86 VAL A O 1
ATOM 685 N N . PHE A 1 87 ? 3.038 4.301 -3.365 1.00 94.75 87 PHE A N 1
ATOM 686 C CA . PHE A 1 87 ? 2.513 3.418 -2.330 1.00 94.75 87 PHE A CA 1
ATOM 687 C C . PHE A 1 87 ? 2.090 4.268 -1.142 1.00 94.75 87 PHE A C 1
ATOM 689 O O . PHE A 1 87 ? 2.899 5.028 -0.623 1.00 94.75 87 PHE A O 1
ATOM 696 N N . THR A 1 88 ? 0.848 4.138 -0.695 1.00 95.31 88 THR A N 1
ATOM 697 C CA . THR A 1 88 ? 0.340 4.807 0.504 1.00 95.31 88 THR A CA 1
ATOM 698 C C . THR A 1 88 ? -0.237 3.755 1.435 1.00 95.31 88 THR A C 1
ATOM 700 O O . THR A 1 88 ? -1.175 3.049 1.067 1.00 95.31 88 THR A O 1
ATOM 703 N N . LEU A 1 89 ? 0.331 3.626 2.633 1.00 94.62 89 LEU A N 1
ATOM 704 C CA . LEU A 1 89 ? -0.199 2.733 3.656 1.00 94.62 89 LEU A CA 1
ATOM 705 C C . LEU A 1 89 ? -1.105 3.520 4.596 1.00 94.62 89 LEU A C 1
ATOM 707 O O . LEU A 1 89 ? -0.699 4.530 5.173 1.00 94.62 89 LEU A O 1
ATOM 711 N N . TYR A 1 90 ? -2.311 3.011 4.788 1.00 94.31 90 TYR A N 1
ATOM 712 C CA . TYR A 1 90 ? -3.283 3.497 5.749 1.00 94.31 90 TYR A CA 1
ATOM 713 C C . TYR A 1 90 ? -3.444 2.503 6.896 1.00 94.31 90 TYR A C 1
ATOM 715 O O . TYR A 1 90 ? -3.306 1.296 6.706 1.00 94.31 90 TYR A O 1
ATOM 723 N N . GLN A 1 91 ? -3.788 3.010 8.072 1.00 92.44 91 GLN A N 1
ATOM 724 C CA . GLN A 1 91 ? -4.226 2.234 9.224 1.00 92.44 91 GLN A CA 1
ATOM 725 C C . GLN A 1 91 ? -5.622 2.704 9.627 1.00 92.44 91 GLN A C 1
ATOM 727 O O . GLN A 1 91 ? -5.899 3.905 9.610 1.00 92.44 91 GLN A O 1
ATOM 732 N N . ASP A 1 92 ? -6.490 1.760 9.974 1.00 91.31 92 ASP A N 1
ATOM 733 C CA . ASP A 1 92 ? -7.779 2.061 10.604 1.00 91.31 92 ASP A CA 1
ATOM 734 C C . ASP A 1 92 ? -7.560 2.828 11.922 1.00 91.31 92 ASP A C 1
ATOM 736 O O . ASP A 1 92 ? -6.557 2.597 12.605 1.00 91.31 92 ASP A O 1
ATOM 740 N N . GLU A 1 93 ? -8.467 3.728 12.306 1.00 84.94 93 GLU A N 1
ATOM 741 C CA . GLU A 1 93 ? -8.342 4.473 13.574 1.00 84.94 93 GLU A CA 1
ATOM 742 C C . GLU A 1 93 ? -8.347 3.549 14.796 1.00 84.94 93 GLU A C 1
ATOM 744 O O . GLU A 1 93 ? -7.622 3.796 15.761 1.00 84.94 93 GLU A O 1
ATOM 749 N N . ASP A 1 94 ? -9.069 2.430 14.706 1.00 78.56 94 ASP A N 1
ATOM 750 C CA . ASP A 1 94 ? -9.080 1.372 15.721 1.00 78.56 94 ASP A CA 1
ATOM 751 C C . ASP A 1 94 ? -7.736 0.615 15.814 1.00 78.56 94 ASP A C 1
ATOM 753 O O . ASP A 1 94 ? -7.554 -0.259 16.661 1.00 78.56 94 ASP A O 1
ATOM 757 N N . GLY A 1 95 ? -6.781 0.906 14.922 1.00 71.31 95 GLY A N 1
ATOM 758 C CA . GLY A 1 95 ? -5.425 0.355 14.920 1.00 71.31 95 GLY A CA 1
ATOM 759 C C . GLY A 1 95 ? -5.310 -1.103 14.465 1.00 71.31 95 GLY A C 1
ATOM 760 O O . GLY A 1 95 ? -4.192 -1.597 14.323 1.00 71.31 95 GLY A O 1
ATOM 761 N N . GLY A 1 96 ? -6.432 -1.785 14.216 1.00 79.94 96 GLY A N 1
ATOM 762 C CA . GLY A 1 96 ? -6.479 -3.234 13.993 1.00 79.94 96 GLY A CA 1
ATOM 763 C C . GLY A 1 96 ? -6.221 -3.714 12.561 1.00 79.94 96 GLY A C 1
ATOM 764 O O . GLY A 1 96 ? -5.985 -4.904 12.367 1.00 79.94 96 GLY A O 1
ATOM 765 N N . ALA A 1 97 ? -6.266 -2.830 11.560 1.00 91.44 97 ALA A N 1
ATOM 766 C CA . ALA A 1 97 ? -6.089 -3.207 10.158 1.00 91.44 97 ALA A CA 1
ATOM 767 C C . ALA A 1 97 ? -5.312 -2.152 9.369 1.00 91.44 97 ALA A C 1
ATOM 769 O O . ALA A 1 97 ? -5.490 -0.949 9.576 1.00 91.44 97 ALA A O 1
ATOM 770 N N . TYR A 1 98 ? -4.506 -2.623 8.419 1.00 93.50 98 TYR A N 1
ATOM 771 C CA . TYR A 1 98 ? -3.799 -1.792 7.453 1.00 93.50 98 TYR A CA 1
ATOM 772 C C . TYR A 1 98 ? -4.345 -1.990 6.040 1.00 93.50 98 TYR A C 1
ATOM 774 O O . TYR A 1 98 ? -4.880 -3.047 5.701 1.00 93.50 98 TYR A O 1
ATOM 782 N N . TYR A 1 99 ? -4.182 -0.967 5.210 1.00 95.25 99 TYR A N 1
ATOM 783 C CA . TYR A 1 99 ? -4.587 -0.979 3.811 1.00 95.25 99 TYR A CA 1
ATOM 784 C C . TYR A 1 99 ? -3.503 -0.321 2.971 1.00 95.25 99 TYR A C 1
ATOM 786 O O . TYR A 1 99 ? -3.089 0.799 3.266 1.00 95.25 99 TYR A O 1
ATOM 794 N N . LEU A 1 100 ? -3.043 -1.009 1.933 1.00 95.75 100 LEU A N 1
ATOM 795 C CA . LEU A 1 100 ? -2.043 -0.490 1.009 1.00 95.75 100 LEU A CA 1
ATOM 796 C C . LEU A 1 100 ? -2.730 -0.042 -0.276 1.00 95.75 100 LEU A C 1
ATOM 798 O O . LEU A 1 100 ? -3.341 -0.858 -0.958 1.00 95.75 100 LEU A O 1
ATOM 802 N N . ASP A 1 101 ? -2.588 1.232 -0.613 1.00 95.19 101 ASP A N 1
ATOM 803 C CA . ASP A 1 101 ? -3.058 1.824 -1.862 1.00 95.19 101 ASP A CA 1
ATOM 804 C C . ASP A 1 101 ? -1.850 2.150 -2.750 1.00 95.19 101 ASP A C 1
ATOM 806 O O . ASP A 1 101 ? -1.025 2.999 -2.406 1.00 95.19 101 ASP A O 1
ATOM 810 N N . ALA A 1 102 ? -1.714 1.453 -3.874 1.00 94.69 102 ALA A N 1
ATOM 811 C CA . ALA A 1 102 ? -0.687 1.70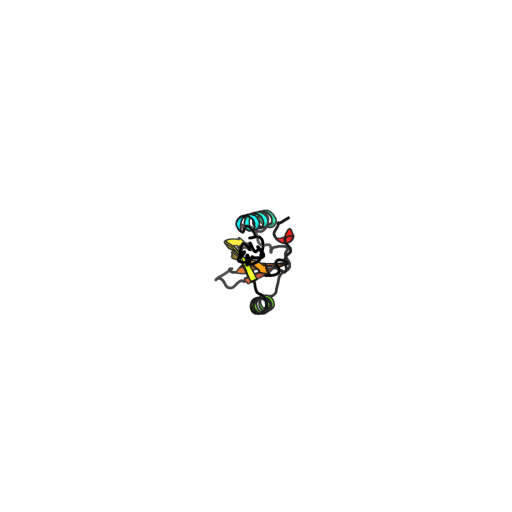2 -4.874 1.00 94.69 102 ALA A CA 1
ATOM 812 C C . ALA A 1 102 ? -1.324 2.364 -6.101 1.00 94.69 102 ALA A C 1
ATOM 814 O O . ALA A 1 102 ? -1.928 1.699 -6.945 1.00 94.69 102 ALA A O 1
ATOM 815 N N . THR A 1 103 ? -1.149 3.680 -6.216 1.00 93.81 103 THR A N 1
ATOM 816 C CA . THR A 1 103 ? -1.672 4.490 -7.329 1.00 93.81 103 THR A CA 1
ATOM 817 C C . THR A 1 103 ? -0.569 4.793 -8.333 1.00 93.81 103 THR A C 1
ATOM 819 O O . THR A 1 103 ? 0.548 5.133 -7.953 1.00 93.81 103 THR A O 1
ATOM 822 N N . GLY A 1 104 ? -0.831 4.644 -9.627 1.00 90.44 104 GLY A N 1
ATOM 823 C CA . GLY A 1 104 ? 0.181 4.891 -10.649 1.00 90.44 104 GLY A CA 1
ATOM 824 C C . GLY A 1 104 ? -0.100 4.163 -11.949 1.00 90.44 104 GLY A C 1
ATOM 825 O O . GLY A 1 104 ? -1.203 4.212 -12.483 1.00 90.44 104 GLY A O 1
ATOM 826 N N . GLY A 1 105 ? 0.923 3.517 -12.495 1.00 77.62 105 GLY A N 1
ATOM 827 C CA . GLY A 1 105 ? 0.796 2.772 -13.737 1.00 77.62 105 GLY A CA 1
ATOM 828 C C . GLY A 1 105 ? 0.933 3.607 -15.011 1.00 77.62 105 GLY A C 1
ATOM 829 O O . GLY A 1 105 ? 1.420 4.739 -14.992 1.00 77.62 105 GLY A O 1
ATOM 830 N N . PHE A 1 106 ? 0.525 3.039 -16.150 1.00 67.38 106 PHE A N 1
ATOM 831 C CA . PHE A 1 106 ? 0.605 3.723 -17.447 1.00 67.38 106 PHE A CA 1
ATOM 832 C C . PHE A 1 106 ? -0.373 4.915 -17.429 1.00 67.38 106 PHE A C 1
ATOM 834 O O . PHE A 1 106 ? -1.578 4.720 -17.305 1.00 67.38 106 PHE A O 1
ATOM 841 N N . TRP A 1 107 ? 0.154 6.145 -17.485 1.00 68.38 107 TRP A N 1
ATOM 842 C CA . TRP A 1 107 ? -0.592 7.415 -17.349 1.00 68.38 107 TRP A CA 1
ATOM 843 C C . TRP A 1 107 ? -1.277 7.675 -15.993 1.00 68.38 107 TRP A C 1
ATOM 845 O O . TRP A 1 107 ? -2.131 8.554 -15.908 1.00 68.38 107 TRP A O 1
ATOM 855 N N . GLY A 1 108 ? -0.911 6.962 -14.920 1.00 73.19 108 GLY A N 1
ATOM 856 C CA . GLY A 1 108 ? -1.489 7.203 -13.587 1.00 73.19 108 GLY A CA 1
ATOM 857 C C . GLY A 1 108 ? -2.918 6.674 -13.400 1.00 73.19 108 GLY A C 1
ATOM 858 O O . GLY A 1 108 ? -3.629 7.130 -12.507 1.00 73.19 108 GLY A O 1
ATOM 859 N N . MET A 1 109 ? -3.362 5.750 -14.257 1.00 83.75 109 MET A N 1
ATOM 860 C CA . MET A 1 109 ? -4.725 5.204 -14.235 1.00 83.75 109 MET A CA 1
ATOM 861 C C . MET A 1 109 ? -4.892 3.940 -13.381 1.00 83.75 109 MET A C 1
ATOM 863 O O . MET A 1 109 ? -6.025 3.572 -13.053 1.00 83.75 109 MET A O 1
ATOM 867 N N . ASP A 1 110 ? -3.793 3.278 -13.025 1.00 90.38 110 ASP A N 1
ATOM 868 C CA . ASP A 1 110 ? -3.821 2.039 -12.261 1.00 90.38 110 ASP A CA 1
ATOM 869 C C . ASP A 1 110 ? -3.904 2.337 -10.765 1.00 90.38 110 ASP A C 1
ATOM 871 O O . ASP A 1 110 ? -3.226 3.213 -10.228 1.00 90.38 110 ASP A O 1
ATOM 875 N N . GLU A 1 111 ? -4.727 1.559 -10.078 1.00 92.81 111 GLU A N 1
ATOM 876 C CA . GLU A 1 111 ? -4.880 1.598 -8.630 1.00 92.81 111 GLU A CA 1
ATOM 877 C C . GLU A 1 111 ? -4.972 0.147 -8.169 1.00 92.81 111 GLU A C 1
ATOM 879 O O . GLU A 1 111 ? -5.874 -0.584 -8.584 1.00 92.81 111 GLU A O 1
ATOM 884 N N . LEU A 1 112 ? -3.991 -0.282 -7.380 1.00 94.31 112 LEU A N 1
ATOM 885 C CA . LEU A 1 112 ? -3.932 -1.613 -6.790 1.00 94.31 112 LEU A CA 1
ATOM 886 C C . LEU A 1 112 ? -4.066 -1.458 -5.284 1.00 94.31 112 LEU A C 1
ATOM 888 O O . LEU A 1 112 ? -3.234 -0.809 -4.653 1.00 94.31 112 LEU A O 1
ATOM 892 N N . VAL A 1 113 ? -5.103 -2.061 -4.719 1.00 95.62 113 VAL A N 1
ATOM 893 C CA . VAL A 1 113 ? -5.436 -1.900 -3.306 1.00 95.62 113 VAL A CA 1
ATOM 894 C C . VAL A 1 113 ? -5.356 -3.249 -2.616 1.00 95.62 113 VAL A C 1
ATOM 896 O O . VAL A 1 113 ? -5.894 -4.232 -3.124 1.00 95.62 113 VAL A O 1
ATOM 899 N N . TYR A 1 114 ? -4.720 -3.287 -1.448 1.00 96.31 114 TYR A N 1
ATOM 900 C CA . TYR A 1 114 ? -4.596 -4.488 -0.631 1.00 96.31 114 TYR A CA 1
ATOM 901 C C . TYR A 1 114 ? -5.117 -4.260 0.782 1.00 96.31 114 TYR A C 1
ATOM 903 O O . TYR A 1 114 ? -4.864 -3.219 1.392 1.00 96.31 114 TYR A O 1
ATOM 911 N N . GLY A 1 115 ? -5.813 -5.261 1.312 1.00 94.62 115 GLY A N 1
ATOM 912 C CA . GLY A 1 115 ? -6.268 -5.322 2.691 1.00 94.62 115 GLY A CA 1
ATOM 913 C C . GLY A 1 115 ? -7.574 -6.099 2.883 1.00 94.62 115 GLY A C 1
ATOM 914 O O . GLY A 1 115 ? -8.111 -6.659 1.928 1.00 94.62 115 GLY A O 1
ATOM 915 N N . PRO A 1 116 ? -8.103 -6.121 4.117 1.00 94.38 116 PRO A N 1
ATOM 916 C CA . PRO A 1 116 ? -7.435 -5.668 5.341 1.00 94.38 116 PRO A CA 1
ATOM 917 C C . PRO A 1 116 ? -6.172 -6.497 5.629 1.00 94.38 116 PRO A C 1
ATOM 919 O O . PRO A 1 116 ? -6.161 -7.708 5.427 1.00 94.38 116 PRO A O 1
ATOM 922 N N . LEU A 1 117 ? -5.105 -5.832 6.069 1.00 94.62 117 LEU A N 1
ATOM 923 C CA . LEU A 1 117 ? -3.807 -6.433 6.384 1.00 94.62 117 LEU A CA 1
ATOM 924 C C . LEU A 1 117 ? -3.556 -6.402 7.892 1.00 94.62 117 LEU A C 1
ATOM 926 O O . LEU A 1 117 ? -3.896 -5.426 8.565 1.00 94.62 117 LEU A O 1
ATOM 930 N N . SER A 1 118 ? -2.912 -7.441 8.410 1.00 92.94 118 SER A N 1
ATOM 931 C CA . SER A 1 118 ? -2.388 -7.471 9.774 1.00 92.94 118 SER A CA 1
ATOM 932 C C . SER A 1 118 ? -1.014 -6.792 9.868 1.00 92.94 118 SER A C 1
ATOM 934 O O . SER A 1 118 ? -0.351 -6.542 8.859 1.00 92.94 118 SER A O 1
ATOM 936 N N . ALA A 1 119 ? -0.546 -6.531 11.092 1.00 90.06 119 ALA A N 1
ATOM 937 C CA . ALA A 1 119 ? 0.819 -6.057 11.340 1.00 90.06 119 ALA A CA 1
ATOM 938 C C . ALA A 1 119 ? 1.882 -7.017 10.758 1.00 90.06 119 ALA A C 1
ATOM 940 O O . ALA A 1 119 ? 2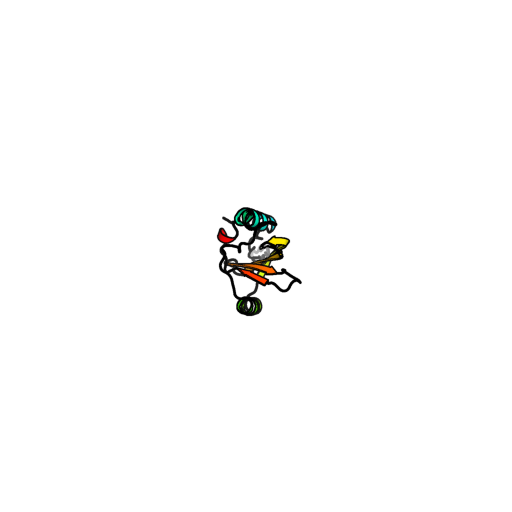.862 -6.579 10.158 1.00 90.06 119 ALA A O 1
ATOM 941 N N . GLN A 1 120 ? 1.641 -8.330 10.834 1.00 91.50 120 GLN A N 1
ATOM 942 C CA . GLN A 1 120 ? 2.557 -9.345 10.304 1.00 91.50 120 GLN A CA 1
ATOM 943 C C . GLN A 1 120 ? 2.636 -9.321 8.775 1.00 91.50 120 GLN A C 1
ATOM 945 O O . GLN A 1 120 ? 3.702 -9.576 8.210 1.00 91.50 120 GLN A O 1
ATOM 950 N N . ASP A 1 121 ? 1.537 -8.981 8.096 1.00 92.75 121 ASP A N 1
ATOM 951 C CA . ASP A 1 121 ? 1.518 -8.848 6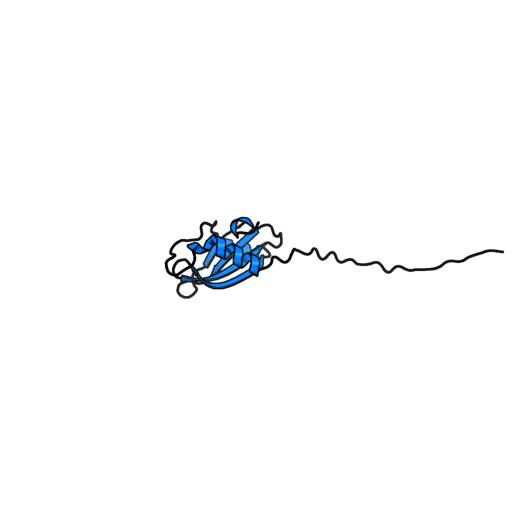.638 1.00 92.75 121 ASP A CA 1
ATOM 952 C C . ASP A 1 121 ? 2.419 -7.699 6.183 1.00 92.75 121 ASP A C 1
ATOM 954 O O . ASP A 1 121 ? 3.150 -7.842 5.211 1.00 92.75 121 ASP A O 1
ATOM 958 N N . ILE A 1 122 ? 2.466 -6.594 6.929 1.00 89.75 122 ILE A N 1
ATOM 959 C CA . ILE A 1 122 ? 3.356 -5.460 6.630 1.00 89.75 122 ILE A CA 1
ATOM 960 C C . ILE A 1 122 ? 4.777 -5.617 7.203 1.00 89.75 122 ILE A C 1
ATOM 962 O O . ILE A 1 122 ? 5.595 -4.711 7.067 1.00 89.75 122 ILE A O 1
ATOM 966 N N . GLY A 1 123 ? 5.093 -6.769 7.805 1.00 87.69 123 GLY A N 1
ATOM 967 C CA . GLY A 1 123 ? 6.424 -7.090 8.331 1.00 87.69 123 GLY A CA 1
ATOM 968 C C . GLY A 1 123 ? 6.710 -6.580 9.746 1.00 87.69 123 GLY A C 1
ATOM 969 O O . GLY A 1 123 ? 7.857 -6.646 10.181 1.00 87.69 123 GLY A O 1
ATOM 970 N N . LEU A 1 124 ? 5.698 -6.090 10.462 1.00 86.00 124 LEU A N 1
ATOM 971 C CA . LEU A 1 124 ? 5.817 -5.703 11.867 1.00 86.00 124 LEU A CA 1
ATOM 972 C C . LEU A 1 124 ? 5.670 -6.923 12.801 1.00 86.00 124 LEU A C 1
ATOM 974 O O . LEU A 1 124 ? 5.022 -7.902 12.414 1.00 86.00 124 LEU A O 1
ATOM 978 N N . PRO A 1 125 ? 6.283 -6.875 14.002 1.00 75.50 125 PRO A N 1
ATOM 979 C CA . PRO A 1 125 ? 6.166 -7.928 15.013 1.00 75.50 125 PRO A C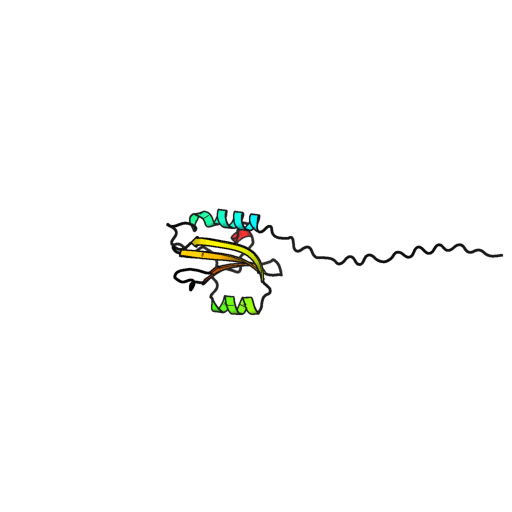A 1
ATOM 980 C C . PRO A 1 125 ? 4.752 -8.059 15.597 1.00 75.50 125 PRO A C 1
ATOM 982 O O . PRO A 1 125 ? 4.015 -7.046 15.633 1.00 75.50 125 PRO A O 1
#

Sequence (125 aa):
MRLKSISAWVLSASLAMHAMSAAAVDAAAVQTAFNQRYQTFFGADSNSLLPLPAIDKQDWKRMREKKALRQVYQEPGKYYNSKVYVFTLYQDEDGGAYYLDATGGFWGMDELVYGPLSAQDIGLP

pLDDT: mean 81.71, std 17.66, range [38.44, 96.31]